Protein AF-A0A2K9AEW1-F1 (afdb_monomer)

pLDDT: mean 80.72, std 11.97, range [40.72, 94.94]

Mean predicted aligned error: 8.84 Å

Secondary structure (DSSP, 8-state):
--SS-TTSHHHHHHHHHSGGG--S----SHHHHHHHHHHHSHHHHTT-EE--STTSPSPSEEETTTTEEE------SS--TT----HHHHHHHHHHHHHHHTTHHHH-TT-------------HHHH--HHHHHHHHHHHHHHHHTTHHHHHHHTT-

Sequence (157 aa):
MRNFTFDNEDNILAYYRDPDNRPLAFPQSDDIWKIFQSTNDEELWKTWKNSSSKADLPPDFYNDDFELMMEVMRFDDQATNSGKTHATKAKENQMLEQLRELGVKEDFPNLKQILLLGNSDLTTDDDHNFARYRDNFARVVLKHAKKVEQYILARQC

Radius of gyration: 19.27 Å; Cα contacts (8 Å, |Δi|>4): 135; chains: 1; bounding box: 48×38×47 Å

Solvent-accessible surface area (backbone atoms only — not comparable to full-atom values): 9576 Å² total; per-residue (Å²): 123,77,87,79,55,82,81,48,66,68,53,43,48,57,47,49,43,34,84,92,49,55,67,98,69,80,66,89,44,74,68,52,41,51,54,49,45,45,62,52,34,74,75,49,34,71,63,48,44,84,33,66,51,96,87,50,67,54,47,33,27,38,23,77,93,78,72,44,76,41,72,84,84,85,73,49,48,58,73,49,98,80,71,56,70,43,55,34,61,52,42,32,50,52,54,50,51,51,42,58,74,69,40,52,61,75,79,36,78,84,66,74,77,85,91,73,83,37,82,61,85,59,53,66,73,78,68,49,33,69,68,47,26,52,53,34,41,52,53,52,52,53,57,54,60,74,43,50,68,51,48,60,56,61,73,78,118

Foldseek 3Di:
DCPQDPPFPVSVLVQCLPPVNPDPDDPPDPVSVVVNCCSNPPVSVVQKDAQLDPPGFDDRIDHVVSRDGDHDFDFDLQDDPVPPDLLFVVQVVVVVVVCVVVCVCVVCVPDPDDDDGRDSPDDCCRNHPPVSRVVRVVVRVVVVVVSVVSVVVVVPD

Structure (mmCIF, N/CA/C/O backbone):
data_AF-A0A2K9AEW1-F1
#
_entry.id   AF-A0A2K9AEW1-F1
#
loop_
_atom_site.group_PDB
_atom_site.id
_atom_site.type_symbol
_atom_site.label_atom_id
_atom_site.label_alt_id
_atom_site.label_comp_id
_atom_site.label_asym_id
_atom_site.label_entity_id
_atom_site.label_seq_id
_atom_site.pdbx_PDB_ins_code
_atom_site.Cartn_x
_atom_site.Cartn_y
_atom_site.Cartn_z
_atom_site.occupancy
_atom_site.B_iso_or_equiv
_atom_site.auth_seq_id
_atom_site.auth_comp_id
_atom_site.auth_asym_id
_atom_site.auth_atom_id
_atom_site.pdbx_PDB_model_num
ATOM 1 N N . MET A 1 1 ? -10.681 -14.804 9.279 1.00 43.94 1 MET A N 1
ATOM 2 C CA . MET A 1 1 ? -11.023 -13.782 10.302 1.00 43.94 1 MET A CA 1
ATOM 3 C C . MET A 1 1 ? -9.973 -12.701 10.120 1.00 43.94 1 MET A C 1
ATOM 5 O O . MET A 1 1 ? -8.809 -13.017 10.306 1.00 43.94 1 MET A O 1
ATOM 9 N N . ARG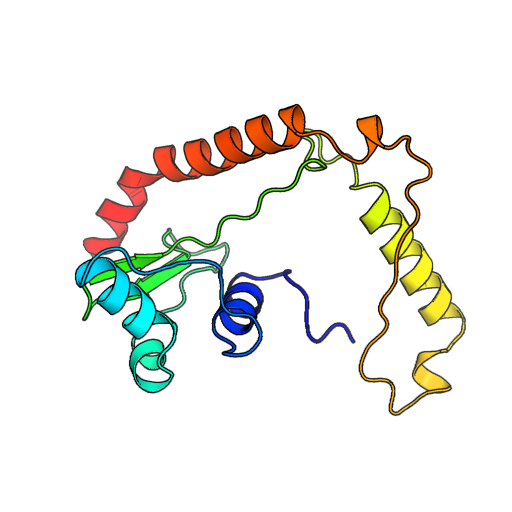 A 1 2 ? -10.394 -11.537 9.593 1.00 40.72 2 ARG A N 1
ATOM 10 C CA . ARG A 1 2 ? -9.615 -10.604 8.744 1.00 40.72 2 ARG A CA 1
ATOM 11 C C . ARG A 1 2 ? -9.012 -11.284 7.503 1.00 40.72 2 ARG A C 1
ATOM 13 O O . ARG A 1 2 ? -7.893 -11.760 7.538 1.00 40.72 2 ARG A O 1
ATOM 20 N N . ASN A 1 3 ? -9.788 -11.358 6.417 1.00 45.41 3 ASN A N 1
ATOM 21 C CA . ASN A 1 3 ? -9.270 -11.806 5.112 1.00 45.41 3 ASN A CA 1
ATOM 22 C C . ASN A 1 3 ? -8.864 -10.637 4.207 1.00 45.41 3 ASN A C 1
ATOM 24 O O . ASN A 1 3 ? -8.287 -10.862 3.154 1.00 45.41 3 ASN A O 1
ATOM 28 N N . PHE A 1 4 ? -9.162 -9.404 4.611 1.00 53.44 4 PHE A N 1
ATOM 29 C CA . PHE A 1 4 ? -8.744 -8.225 3.883 1.00 53.44 4 PHE A CA 1
ATOM 30 C C . PHE A 1 4 ? -8.315 -7.154 4.885 1.00 53.44 4 PHE A C 1
ATOM 32 O O . PHE A 1 4 ? -9.135 -6.454 5.480 1.00 53.44 4 PHE A O 1
ATOM 39 N N . THR A 1 5 ? -7.017 -7.110 5.151 1.00 65.31 5 THR A N 1
ATOM 40 C CA . THR A 1 5 ? -6.372 -6.023 5.880 1.00 65.31 5 THR A CA 1
ATOM 41 C C . THR A 1 5 ? -5.238 -5.482 5.042 1.00 65.31 5 THR A C 1
ATOM 43 O O . THR A 1 5 ? -4.574 -6.225 4.335 1.00 65.31 5 THR A O 1
ATOM 46 N N . PHE A 1 6 ? -4.965 -4.189 5.170 1.00 75.62 6 PHE A N 1
ATOM 47 C CA . PHE A 1 6 ? -3.749 -3.574 4.636 1.00 75.62 6 PHE A CA 1
ATOM 48 C C . PHE A 1 6 ? -2.539 -3.840 5.552 1.00 75.62 6 PHE A C 1
ATOM 50 O O . PHE A 1 6 ? -1.768 -2.936 5.892 1.00 75.62 6 PHE A O 1
ATOM 57 N N . ASP A 1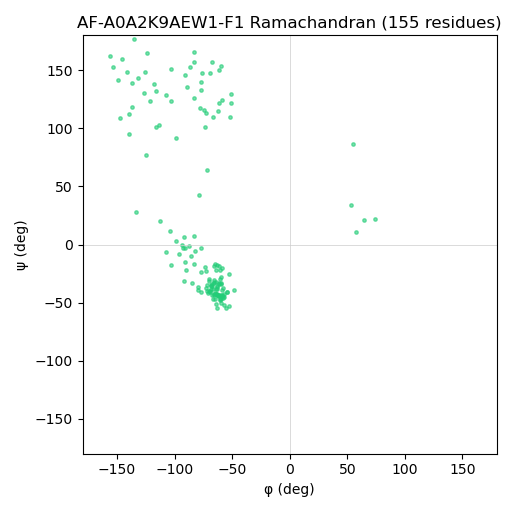 7 ? -2.431 -5.074 6.045 1.00 74.88 7 ASP A N 1
ATOM 58 C CA . ASP A 1 7 ? -1.408 -5.519 6.989 1.00 74.88 7 ASP A CA 1
ATOM 59 C C . ASP A 1 7 ? -0.078 -5.815 6.294 1.00 74.88 7 ASP A C 1
ATOM 61 O O . ASP A 1 7 ? 0.969 -5.446 6.836 1.00 74.88 7 ASP A O 1
ATOM 65 N N . ASN A 1 8 ? -0.125 -6.365 5.080 1.00 85.12 8 ASN A N 1
ATOM 66 C CA . ASN A 1 8 ? 1.035 -6.601 4.225 1.00 85.12 8 ASN A CA 1
ATOM 67 C C . ASN A 1 8 ? 0.889 -5.936 2.846 1.00 85.12 8 ASN A C 1
ATOM 69 O O . ASN A 1 8 ? -0.194 -5.505 2.444 1.00 85.12 8 ASN A O 1
ATOM 73 N N . GLU A 1 9 ? 2.014 -5.836 2.154 1.00 89.06 9 GLU A N 1
ATOM 74 C CA . GLU A 1 9 ? 2.173 -5.154 0.878 1.00 89.06 9 GLU A CA 1
ATOM 75 C C . GLU A 1 9 ? 1.417 -5.863 -0.265 1.00 89.06 9 GLU A C 1
ATOM 77 O O . GLU A 1 9 ? 0.794 -5.187 -1.084 1.00 89.06 9 GLU A O 1
ATOM 82 N N . ASP A 1 10 ? 1.354 -7.200 -0.261 1.00 89.00 10 ASP A N 1
ATOM 83 C CA . ASP A 1 10 ? 0.575 -7.992 -1.230 1.00 89.00 10 ASP A CA 1
ATOM 84 C C . ASP A 1 10 ? -0.924 -7.678 -1.173 1.00 89.00 10 ASP A C 1
ATOM 86 O O . ASP A 1 10 ? -1.555 -7.437 -2.201 1.00 89.00 10 ASP A O 1
ATOM 90 N N . ASN A 1 11 ? -1.503 -7.646 0.028 1.00 87.44 11 ASN A N 1
ATOM 91 C CA . ASN A 1 11 ? -2.920 -7.354 0.237 1.00 87.44 11 ASN A CA 1
ATOM 92 C C . ASN A 1 11 ? -3.265 -5.931 -0.218 1.00 87.44 11 ASN A C 1
ATOM 94 O O . ASN A 1 11 ? -4.344 -5.689 -0.761 1.00 87.44 11 ASN A O 1
ATOM 98 N N . ILE A 1 12 ? -2.341 -4.989 -0.005 1.00 87.7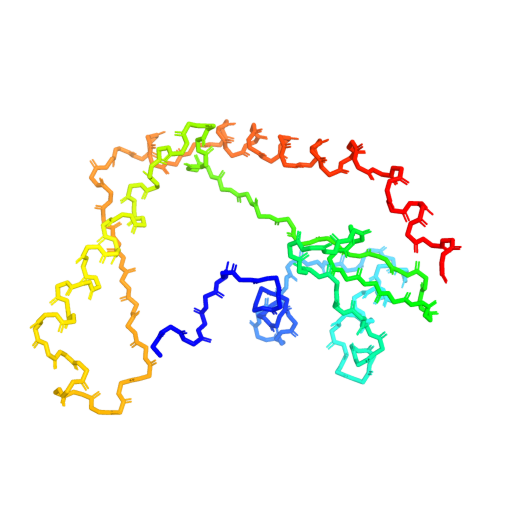5 12 ILE A N 1
ATOM 99 C CA . ILE A 1 12 ? -2.475 -3.606 -0.468 1.00 87.75 12 ILE A CA 1
ATOM 100 C C . ILE A 1 12 ? -2.499 -3.567 -1.994 1.00 87.75 12 ILE A C 1
ATOM 102 O O . ILE A 1 12 ? -3.420 -2.988 -2.573 1.00 87.75 12 ILE A O 1
ATOM 106 N N . LEU A 1 13 ? -1.530 -4.202 -2.654 1.00 87.94 13 LEU A N 1
ATOM 107 C CA . LEU A 1 13 ? -1.470 -4.207 -4.114 1.00 87.94 13 LEU A CA 1
ATOM 108 C C . LEU A 1 13 ? -2.646 -4.952 -4.740 1.00 87.94 13 LEU A C 1
ATOM 110 O O . LEU A 1 13 ? -3.237 -4.436 -5.682 1.00 87.94 13 LEU A O 1
ATOM 114 N N . ALA A 1 14 ? -3.037 -6.108 -4.202 1.00 87.19 14 ALA A N 1
ATOM 115 C CA . ALA A 1 14 ? -4.189 -6.864 -4.690 1.00 87.19 14 ALA A CA 1
ATOM 116 C C . ALA A 1 14 ? -5.463 -6.004 -4.721 1.00 87.19 14 ALA A C 1
ATOM 118 O O . ALA A 1 14 ? -6.207 -6.032 -5.697 1.00 87.19 14 ALA A O 1
ATOM 119 N N . TYR A 1 15 ? -5.674 -5.179 -3.695 1.00 86.50 15 TYR A N 1
ATOM 120 C CA . TYR A 1 15 ? -6.805 -4.256 -3.649 1.00 86.50 15 TYR A CA 1
ATOM 121 C C . TYR A 1 15 ? -6.735 -3.160 -4.695 1.00 86.50 15 TYR A C 1
ATOM 123 O O . TYR A 1 15 ? -7.724 -2.928 -5.373 1.00 86.50 15 TYR A O 1
ATOM 131 N N . TYR A 1 16 ? -5.591 -2.497 -4.863 1.00 83.88 16 TYR A N 1
ATOM 132 C CA . TYR A 1 16 ? -5.463 -1.420 -5.853 1.00 83.88 16 TYR A CA 1
ATOM 133 C C . TYR A 1 16 ? -5.407 -1.922 -7.302 1.00 83.88 16 TYR A C 1
ATOM 135 O O . TYR A 1 16 ? -5.657 -1.151 -8.232 1.00 83.88 16 TYR A O 1
ATOM 143 N N . ARG A 1 17 ? -5.076 -3.201 -7.505 1.00 86.06 17 ARG A N 1
ATOM 144 C CA . ARG A 1 17 ? -5.124 -3.863 -8.813 1.00 86.06 17 ARG A CA 1
ATOM 145 C C . ARG A 1 17 ? -6.547 -4.232 -9.230 1.00 86.06 17 ARG A C 1
ATOM 147 O O . ARG A 1 17 ? -6.800 -4.323 -10.430 1.00 86.06 17 ARG A O 1
ATOM 154 N N . ASP A 1 18 ? -7.465 -4.378 -8.273 1.00 83.62 18 ASP A N 1
ATOM 155 C CA . ASP A 1 18 ? -8.877 -4.645 -8.535 1.00 83.62 18 ASP A CA 1
ATOM 156 C C . ASP A 1 18 ? -9.493 -3.525 -9.408 1.00 83.62 18 ASP A C 1
ATOM 158 O O . ASP A 1 18 ? -9.427 -2.342 -9.041 1.00 83.62 18 ASP A O 1
ATOM 162 N N . PRO A 1 19 ? -10.100 -3.864 -10.564 1.00 77.69 19 PRO A N 1
ATOM 163 C CA . PRO A 1 19 ? -10.772 -2.907 -11.435 1.00 77.69 19 PRO A CA 1
ATOM 164 C C . PRO A 1 19 ? -11.830 -2.031 -10.757 1.00 77.69 19 PRO A C 1
ATOM 166 O O . PRO A 1 19 ? -12.074 -0.931 -11.261 1.00 77.69 19 PRO A O 1
ATOM 169 N N . ASP A 1 20 ? -12.427 -2.485 -9.655 1.00 82.81 20 ASP A N 1
ATOM 170 C CA . ASP A 1 20 ? -13.450 -1.752 -8.905 1.00 82.81 20 ASP A CA 1
ATOM 171 C C . ASP A 1 20 ? -12.847 -0.735 -7.917 1.00 82.81 20 ASP A C 1
ATOM 173 O O . ASP A 1 20 ? -13.522 0.207 -7.500 1.00 82.81 20 ASP A O 1
ATOM 177 N N . ASN A 1 21 ? -11.557 -0.865 -7.590 1.00 77.44 21 ASN A N 1
ATOM 178 C CA . ASN A 1 21 ? -10.841 -0.033 -6.613 1.00 77.44 21 ASN A CA 1
ATOM 179 C C . ASN A 1 21 ? -9.762 0.851 -7.259 1.00 77.44 21 ASN A C 1
ATOM 181 O O . ASN A 1 21 ? -8.823 1.289 -6.584 1.00 77.44 21 ASN A O 1
ATOM 185 N N . ARG A 1 22 ? -9.871 1.094 -8.573 1.00 64.69 22 ARG A N 1
ATOM 186 C CA . ARG A 1 22 ? -8.815 1.737 -9.366 1.00 64.69 22 ARG A CA 1
ATOM 187 C C . ARG A 1 22 ? -8.333 3.043 -8.725 1.00 64.69 22 ARG A C 1
ATOM 189 O O . ARG A 1 22 ? -9.149 3.927 -8.443 1.00 64.69 22 ARG A O 1
ATOM 196 N N . PRO A 1 23 ? -7.011 3.215 -8.555 1.00 62.75 23 PRO A N 1
ATOM 197 C CA . PRO A 1 23 ? -6.462 4.480 -8.108 1.00 62.75 23 PRO A CA 1
ATOM 198 C C . PRO A 1 23 ? -6.781 5.592 -9.113 1.00 62.75 23 PRO A C 1
ATOM 200 O O . PRO A 1 23 ? -6.867 5.379 -10.323 1.00 62.75 23 PRO A O 1
ATOM 203 N N . LEU A 1 24 ? -6.912 6.808 -8.587 1.00 58.03 24 LEU A N 1
ATOM 204 C CA . LEU A 1 24 ? -7.065 8.054 -9.337 1.00 58.03 24 LEU A CA 1
ATOM 205 C C . LEU A 1 24 ? -5.728 8.421 -10.016 1.00 58.03 24 LEU A C 1
ATOM 207 O O . LEU A 1 24 ? -5.084 9.407 -9.676 1.00 58.03 24 LEU A O 1
ATOM 211 N N . ALA A 1 25 ? -5.269 7.595 -10.951 1.00 56.41 25 ALA A N 1
ATOM 212 C CA . ALA A 1 25 ? -4.109 7.868 -11.786 1.00 56.41 25 ALA A CA 1
ATOM 213 C C . ALA A 1 25 ? -4.579 7.962 -13.239 1.00 56.41 25 ALA A C 1
ATOM 215 O O . ALA A 1 25 ? -4.831 6.955 -13.893 1.00 56.41 25 ALA A O 1
ATOM 216 N N . PHE A 1 26 ? -4.727 9.187 -13.744 1.00 56.91 26 PHE A N 1
ATOM 217 C CA . PHE A 1 26 ? -4.878 9.406 -15.179 1.00 56.91 26 PHE A CA 1
ATOM 218 C C . PHE A 1 26 ? -3.487 9.289 -15.815 1.00 56.91 26 PHE A C 1
ATOM 220 O O . PHE A 1 26 ? -2.615 10.090 -15.464 1.00 56.91 26 PHE A O 1
ATOM 227 N N . PRO A 1 27 ? -3.239 8.323 -16.716 1.00 63.88 27 PRO A N 1
ATOM 228 C CA . PRO A 1 27 ? -1.961 8.221 -17.404 1.00 63.88 27 PRO A CA 1
ATOM 229 C C . PRO A 1 27 ? -1.757 9.487 -18.236 1.00 63.88 27 PRO A C 1
ATOM 231 O O . PRO A 1 27 ? -2.527 9.763 -19.153 1.00 63.88 27 PRO A O 1
ATOM 234 N N . GLN A 1 28 ? -0.748 10.284 -17.887 1.00 75.81 28 GLN A N 1
ATOM 235 C CA . GLN A 1 28 ? -0.419 11.517 -18.614 1.00 75.81 28 GLN A CA 1
ATOM 236 C C . GLN A 1 28 ? 0.599 11.280 -19.742 1.00 75.81 28 GLN A C 1
ATOM 238 O O . GLN A 1 28 ? 0.941 12.211 -20.466 1.00 75.81 28 GLN A O 1
ATOM 243 N N . SER A 1 29 ? 1.089 10.044 -19.889 1.00 85.19 29 SER A N 1
ATOM 244 C CA . SER A 1 29 ? 2.027 9.627 -20.931 1.00 85.19 29 SER A CA 1
ATOM 245 C C . SER A 1 29 ? 1.941 8.121 -21.197 1.00 85.19 29 SER A C 1
ATOM 247 O O . SER A 1 29 ? 1.469 7.354 -20.350 1.00 85.19 29 SER A O 1
ATOM 249 N N . ASP A 1 30 ? 2.458 7.698 -22.352 1.00 86.38 30 ASP A N 1
ATOM 250 C CA . ASP A 1 30 ? 2.561 6.284 -22.732 1.00 86.38 30 ASP A CA 1
ATOM 251 C C . ASP A 1 30 ? 3.408 5.473 -21.742 1.00 86.38 30 ASP A C 1
ATOM 253 O O . ASP A 1 30 ? 3.118 4.306 -21.489 1.00 86.38 30 ASP A O 1
ATOM 257 N N . ASP A 1 31 ? 4.432 6.079 -21.141 1.00 85.12 31 ASP A N 1
ATOM 258 C CA . ASP A 1 31 ? 5.283 5.392 -20.164 1.00 85.12 31 ASP A CA 1
ATOM 259 C C . ASP A 1 31 ? 4.542 5.127 -18.850 1.00 85.12 31 ASP A C 1
ATOM 261 O O . ASP A 1 31 ? 4.631 4.028 -18.303 1.00 85.12 31 ASP A O 1
ATOM 265 N N . ILE A 1 32 ? 3.729 6.082 -18.380 1.00 85.00 32 ILE A N 1
ATOM 266 C CA . ILE A 1 32 ? 2.859 5.867 -17.213 1.00 85.00 32 ILE A CA 1
ATOM 267 C C . ILE A 1 32 ? 1.822 4.783 -17.524 1.00 85.00 32 ILE A C 1
ATOM 269 O O . ILE A 1 32 ? 1.523 3.952 -16.666 1.00 85.00 32 ILE A O 1
ATOM 273 N N . TRP A 1 33 ? 1.294 4.760 -18.752 1.00 85.38 33 TRP A N 1
ATOM 274 C CA . TRP A 1 33 ? 0.359 3.722 -19.175 1.00 85.38 33 TRP A CA 1
ATOM 275 C C . TRP A 1 33 ? 0.994 2.330 -19.172 1.00 85.38 33 TRP A C 1
ATOM 277 O O . TRP A 1 33 ? 0.385 1.400 -18.653 1.00 85.38 33 TRP A O 1
ATOM 287 N N . LYS A 1 34 ? 2.231 2.183 -19.662 1.00 87.94 34 LYS A N 1
ATOM 288 C CA . LYS A 1 34 ? 2.962 0.904 -19.617 1.00 87.94 34 LYS A CA 1
ATOM 289 C C . LYS A 1 34 ? 3.191 0.422 -18.188 1.00 87.94 34 LYS A C 1
ATOM 291 O O . LYS A 1 34 ? 2.977 -0.754 -17.914 1.00 87.94 34 LYS A O 1
ATOM 296 N N . ILE A 1 35 ? 3.575 1.321 -17.277 1.00 88.81 35 ILE A N 1
ATOM 297 C CA . ILE A 1 35 ? 3.731 0.984 -15.854 1.00 88.81 35 ILE A CA 1
ATOM 298 C C . ILE A 1 35 ? 2.394 0.490 -15.296 1.00 88.81 35 ILE A C 1
ATOM 300 O O . ILE A 1 35 ? 2.337 -0.606 -14.746 1.00 88.81 35 ILE A O 1
ATOM 304 N N . PHE A 1 36 ? 1.308 1.237 -15.516 1.00 87.69 36 PHE A N 1
ATOM 305 C CA . PHE A 1 36 ? -0.030 0.840 -15.076 1.00 87.69 36 PHE A CA 1
ATOM 306 C C . PHE A 1 36 ? -0.455 -0.522 -15.645 1.00 87.69 36 PHE A C 1
ATOM 308 O O . PHE A 1 36 ? -0.941 -1.379 -14.914 1.00 87.69 36 PHE A O 1
ATOM 315 N N . GLN A 1 37 ? -0.243 -0.764 -16.940 1.00 87.94 37 GLN A N 1
ATOM 316 C CA . GLN A 1 37 ? -0.544 -2.057 -17.557 1.00 87.94 37 GLN A CA 1
ATOM 317 C C . GLN A 1 37 ? 0.279 -3.183 -16.930 1.00 87.94 37 GLN A C 1
ATOM 319 O O . GLN A 1 37 ? -0.283 -4.222 -16.601 1.00 87.94 37 GLN A O 1
ATOM 324 N N . SER A 1 38 ? 1.579 -2.965 -16.709 1.00 91.31 38 S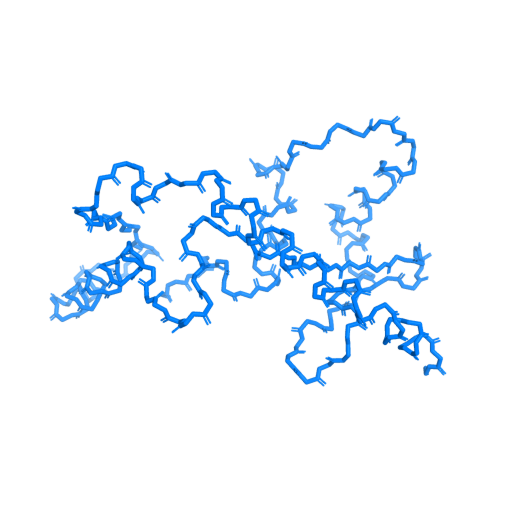ER A N 1
ATOM 325 C CA . SER A 1 38 ? 2.461 -3.970 -16.107 1.00 91.31 38 SER A CA 1
ATOM 326 C C . SER A 1 38 ? 2.020 -4.382 -14.701 1.00 91.31 38 SER A C 1
ATOM 328 O O . SER A 1 38 ? 2.256 -5.521 -14.308 1.00 91.31 38 SER A O 1
ATOM 330 N N . THR A 1 39 ? 1.374 -3.482 -13.951 1.00 89.19 39 THR A N 1
ATOM 331 C CA . THR A 1 39 ? 0.890 -3.756 -12.595 1.00 89.19 39 THR A CA 1
ATOM 332 C C . THR A 1 39 ? -0.544 -4.262 -12.565 1.00 89.19 39 THR A C 1
ATOM 334 O O . THR A 1 39 ? -0.880 -5.022 -11.669 1.00 89.19 39 THR A O 1
ATOM 337 N N . ASN A 1 40 ? -1.414 -3.864 -13.495 1.00 88.38 40 ASN A N 1
ATOM 338 C CA . ASN A 1 40 ? -2.854 -4.150 -13.424 1.00 88.38 40 ASN A CA 1
ATOM 339 C C . ASN A 1 40 ? -3.323 -5.278 -14.353 1.00 88.38 40 ASN A C 1
ATOM 341 O O . ASN A 1 40 ? -4.407 -5.815 -14.134 1.00 88.38 40 ASN A O 1
ATOM 345 N N . ASP A 1 41 ? -2.541 -5.654 -15.364 1.00 89.81 41 ASP A N 1
ATOM 346 C CA . ASP A 1 41 ? -2.814 -6.849 -16.163 1.00 89.81 41 ASP A CA 1
ATOM 347 C C . ASP A 1 41 ? -2.398 -8.114 -15.391 1.00 89.81 41 ASP A C 1
ATOM 349 O O . ASP A 1 41 ? -1.320 -8.166 -14.800 1.00 89.81 41 ASP A O 1
ATOM 353 N N . GLU A 1 42 ? -3.258 -9.135 -15.358 1.00 90.81 42 GLU A N 1
ATOM 354 C CA . GLU A 1 42 ? -3.007 -10.354 -14.576 1.00 90.81 42 GLU A CA 1
ATOM 355 C C . GLU A 1 42 ? -1.888 -11.228 -15.144 1.00 90.81 42 GLU A C 1
ATOM 357 O O . GLU A 1 42 ? -1.192 -11.899 -14.384 1.00 90.81 42 GLU A O 1
ATOM 362 N N . GLU A 1 43 ? -1.690 -11.241 -16.462 1.00 93.38 43 GLU A N 1
ATOM 363 C CA . GLU A 1 43 ? -0.603 -12.010 -17.068 1.00 93.38 43 GLU A CA 1
ATOM 364 C C . GLU A 1 43 ? 0.729 -11.285 -16.891 1.00 93.38 43 GLU A C 1
ATOM 366 O O . GLU A 1 43 ? 1.725 -11.920 -16.542 1.00 93.38 43 GLU A O 1
ATOM 371 N N . LEU A 1 44 ? 0.744 -9.958 -17.047 1.00 93.50 44 LEU A N 1
ATOM 372 C CA . LEU A 1 44 ? 1.946 -9.160 -16.794 1.00 93.50 44 LEU A CA 1
ATOM 373 C C . LEU A 1 44 ? 2.320 -9.143 -15.311 1.00 93.50 44 LEU A C 1
ATOM 375 O O . LEU A 1 44 ? 3.500 -9.176 -14.977 1.00 93.50 44 LEU A O 1
ATOM 379 N N . TRP A 1 45 ? 1.344 -9.163 -14.402 1.00 93.12 45 TRP A N 1
ATOM 380 C CA . TRP A 1 45 ? 1.631 -9.207 -12.971 1.00 93.12 45 TRP A CA 1
ATOM 381 C C . TRP A 1 45 ? 2.408 -10.459 -12.556 1.00 93.12 45 TRP A C 1
ATOM 383 O O . TRP A 1 45 ? 3.257 -10.388 -11.672 1.00 93.12 45 TRP A O 1
ATOM 393 N N . LYS A 1 46 ? 2.187 -11.601 -13.218 1.00 93.75 46 LYS A N 1
ATOM 394 C CA . LYS A 1 46 ? 2.917 -12.848 -12.924 1.00 93.75 46 LYS A CA 1
ATOM 395 C C . LYS A 1 46 ? 4.427 -12.733 -13.140 1.00 93.75 46 LYS A C 1
ATOM 397 O O . LYS A 1 46 ? 5.156 -13.582 -12.631 1.00 93.75 46 LYS A O 1
ATOM 402 N N . THR A 1 47 ? 4.898 -11.734 -13.892 1.00 94.94 47 THR A N 1
ATOM 403 C CA . THR A 1 47 ? 6.336 -11.499 -14.091 1.00 94.94 47 THR A CA 1
ATOM 404 C C . THR A 1 47 ? 6.959 -10.646 -12.982 1.00 94.94 47 THR A C 1
ATOM 406 O O . THR A 1 47 ? 8.183 -10.570 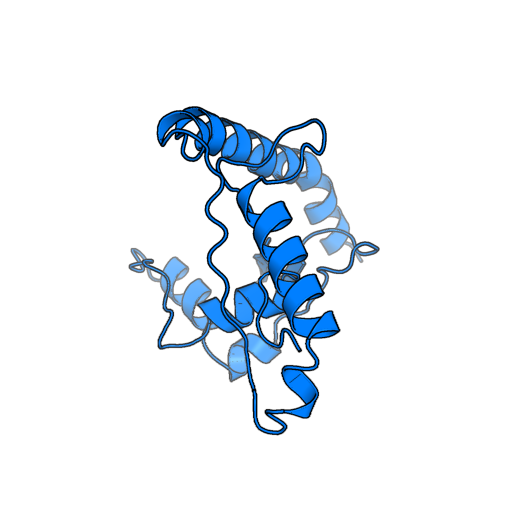-12.880 1.00 94.94 47 THR A O 1
ATOM 409 N N . TRP A 1 48 ? 6.147 -10.058 -12.096 1.00 94.69 48 TRP A N 1
ATOM 410 C CA . TRP A 1 48 ? 6.635 -9.369 -10.906 1.00 94.69 48 TRP A CA 1
ATOM 411 C C . TRP A 1 48 ? 7.054 -10.353 -9.819 1.00 94.69 48 TRP A C 1
ATOM 413 O O . TRP A 1 48 ? 6.392 -11.355 -9.547 1.00 94.69 48 TRP A O 1
ATOM 423 N N . LYS A 1 49 ? 8.156 -10.025 -9.153 1.00 93.06 49 LYS A N 1
ATOM 424 C CA . LYS A 1 49 ? 8.707 -10.780 -8.032 1.00 93.06 49 LYS A CA 1
ATOM 425 C C . LYS A 1 49 ? 8.464 -10.006 -6.743 1.00 93.06 49 LYS A C 1
ATOM 427 O O . LYS A 1 49 ? 8.795 -8.824 -6.658 1.00 93.06 49 LYS A O 1
ATOM 432 N N . ASN A 1 50 ? 7.885 -10.683 -5.754 1.00 92.12 50 ASN A N 1
ATOM 433 C CA . ASN A 1 50 ? 7.706 -10.153 -4.406 1.00 92.12 50 ASN A CA 1
ATOM 434 C C . ASN A 1 50 ? 8.998 -10.363 -3.591 1.00 92.12 50 ASN A C 1
ATOM 436 O O . ASN A 1 50 ? 9.496 -11.484 -3.490 1.00 92.12 50 ASN A O 1
ATOM 440 N N . SER A 1 51 ? 9.510 -9.272 -3.029 1.00 90.38 51 SER A N 1
ATOM 441 C CA . SER A 1 51 ? 10.662 -9.180 -2.129 1.00 90.38 51 SER A CA 1
ATOM 442 C C . SER A 1 51 ? 10.342 -8.286 -0.913 1.00 90.38 51 SER A C 1
ATOM 444 O O . SER A 1 51 ? 11.221 -7.656 -0.330 1.00 90.38 51 SER A O 1
ATOM 446 N N . SER A 1 52 ? 9.067 -8.211 -0.516 1.00 85.81 52 SER A N 1
ATOM 447 C CA . SER A 1 52 ? 8.557 -7.355 0.563 1.00 85.81 52 SER A CA 1
ATOM 448 C C . SER A 1 52 ? 8.733 -7.972 1.959 1.00 85.81 52 SER A C 1
ATOM 450 O O . SER A 1 52 ? 8.216 -7.458 2.959 1.00 85.81 52 SER A O 1
ATOM 452 N N . SER A 1 53 ? 9.439 -9.103 2.073 1.00 83.81 53 SER A N 1
ATOM 453 C CA . SER A 1 53 ? 9.692 -9.736 3.367 1.00 83.81 53 SER A CA 1
ATOM 454 C C . SER A 1 53 ? 10.656 -8.891 4.197 1.00 83.81 53 SER A C 1
ATOM 456 O O . SER A 1 53 ? 11.613 -8.312 3.700 1.00 83.81 53 SER A O 1
ATOM 458 N N . LYS A 1 54 ? 10.498 -8.907 5.527 1.00 73.06 54 LYS A N 1
ATOM 459 C CA . LYS A 1 54 ? 11.367 -8.140 6.448 1.00 73.06 54 LYS A CA 1
ATOM 460 C C . LYS A 1 54 ? 12.862 -8.485 6.372 1.00 73.06 54 LYS A C 1
ATOM 462 O O . LYS A 1 54 ? 13.669 -7.720 6.895 1.00 73.06 54 LYS A O 1
ATOM 467 N N . ALA A 1 55 ? 13.203 -9.661 5.845 1.00 75.75 55 ALA A N 1
ATOM 468 C CA . ALA A 1 55 ? 14.576 -10.139 5.713 1.00 75.75 55 ALA A CA 1
ATOM 469 C C . ALA A 1 55 ? 15.212 -9.763 4.366 1.00 75.75 55 ALA A C 1
ATOM 471 O O . ALA A 1 55 ? 16.433 -9.848 4.243 1.00 75.75 55 ALA A O 1
ATOM 472 N N . ASP A 1 56 ? 14.401 -9.347 3.396 1.00 78.88 56 ASP A N 1
ATOM 473 C CA . ASP A 1 56 ? 14.856 -9.063 2.046 1.00 78.88 56 ASP A CA 1
ATOM 474 C C . ASP A 1 56 ? 15.357 -7.616 1.943 1.00 78.88 56 ASP A C 1
ATOM 476 O O . ASP A 1 56 ? 14.977 -6.725 2.716 1.00 78.88 56 ASP A O 1
ATOM 480 N N . LEU A 1 57 ? 16.274 -7.385 1.004 1.00 79.81 57 LEU A N 1
ATOM 481 C CA . LEU A 1 57 ? 16.680 -6.032 0.647 1.00 79.81 57 LEU A CA 1
ATOM 482 C C . LEU A 1 57 ? 15.590 -5.399 -0.224 1.00 79.81 57 LEU A C 1
ATOM 484 O O . LEU A 1 57 ? 14.951 -6.108 -0.998 1.00 79.81 57 LEU A O 1
ATOM 488 N N . PRO A 1 58 ? 15.391 -4.073 -0.127 1.00 83.25 58 PRO A N 1
ATOM 489 C CA . PRO A 1 58 ? 14.466 -3.391 -1.019 1.00 83.25 58 PRO A CA 1
ATOM 490 C C . PRO A 1 58 ? 14.892 -3.560 -2.492 1.00 83.25 58 PRO A C 1
ATOM 492 O O . PRO A 1 58 ? 16.095 -3.681 -2.762 1.00 83.25 58 PRO A O 1
ATOM 495 N N . PRO A 1 59 ? 13.950 -3.498 -3.452 1.00 89.50 59 PRO A N 1
ATOM 496 C CA . PRO A 1 59 ? 12.554 -3.050 -3.317 1.00 89.50 59 PRO A CA 1
ATOM 497 C C . PRO A 1 59 ? 11.567 -4.107 -2.793 1.00 89.50 59 PRO A C 1
ATOM 499 O O . PRO A 1 59 ? 11.854 -5.296 -2.855 1.00 89.50 59 PRO A O 1
ATOM 502 N N . ASP A 1 60 ? 10.367 -3.678 -2.379 1.00 90.44 60 ASP A N 1
ATOM 503 C CA . ASP A 1 60 ? 9.256 -4.593 -2.051 1.00 90.44 60 ASP A CA 1
ATOM 504 C C . ASP A 1 60 ? 8.866 -5.482 -3.243 1.00 90.44 60 ASP A C 1
ATOM 506 O O . ASP A 1 60 ? 8.561 -6.660 -3.074 1.00 90.44 60 ASP A O 1
ATOM 510 N N . PHE A 1 61 ? 8.873 -4.928 -4.459 1.00 92.31 61 PHE A N 1
ATOM 511 C CA . PHE A 1 61 ? 8.602 -5.669 -5.688 1.00 92.31 61 PHE A CA 1
ATOM 512 C C . PHE A 1 61 ? 9.514 -5.204 -6.814 1.00 92.31 61 PHE A C 1
ATOM 514 O O . PHE A 1 61 ? 9.866 -4.025 -6.913 1.00 92.31 61 PHE A O 1
ATOM 521 N N . TYR A 1 62 ? 9.850 -6.115 -7.718 1.00 92.38 62 TYR A N 1
ATOM 522 C CA . TYR A 1 62 ? 10.606 -5.781 -8.919 1.00 92.38 62 TYR A CA 1
ATOM 523 C C . TYR A 1 62 ? 10.181 -6.626 -10.111 1.00 92.38 62 TYR A C 1
ATOM 525 O O . TYR A 1 62 ? 9.581 -7.693 -9.967 1.00 92.38 62 TYR A O 1
ATOM 533 N N . ASN A 1 63 ? 10.487 -6.116 -11.297 1.00 93.31 63 ASN A N 1
ATOM 534 C CA . ASN A 1 63 ? 10.226 -6.775 -12.559 1.00 93.31 63 ASN A CA 1
ATOM 535 C C . ASN A 1 63 ? 11.417 -6.560 -13.493 1.00 93.31 63 ASN A C 1
ATOM 537 O O . ASN A 1 63 ? 11.683 -5.430 -13.908 1.00 93.31 63 ASN A O 1
ATOM 541 N N . ASP A 1 64 ? 12.133 -7.639 -13.798 1.00 91.25 64 ASP A N 1
ATOM 542 C CA . ASP A 1 64 ? 13.335 -7.573 -14.631 1.00 91.25 64 ASP A CA 1
ATOM 543 C C . ASP A 1 64 ? 12.991 -7.303 -16.102 1.00 91.25 64 ASP A C 1
ATOM 545 O O . ASP A 1 64 ? 13.710 -6.559 -16.762 1.00 91.25 64 ASP A O 1
ATOM 549 N N . ASP A 1 65 ? 11.862 -7.828 -16.592 1.00 90.94 65 ASP A N 1
ATOM 550 C CA . ASP A 1 65 ? 11.433 -7.682 -17.990 1.00 90.94 65 ASP A CA 1
ATOM 551 C C . ASP A 1 65 ? 11.088 -6.226 -18.332 1.00 90.94 65 ASP A C 1
ATOM 553 O O . ASP A 1 65 ? 11.384 -5.743 -19.425 1.00 90.94 65 ASP A O 1
ATOM 557 N N . PHE A 1 66 ? 10.463 -5.516 -17.389 1.00 90.12 66 PHE A N 1
ATOM 558 C CA . PHE A 1 66 ? 10.133 -4.095 -17.531 1.00 90.12 66 PHE A CA 1
ATOM 559 C C . PHE A 1 66 ? 11.209 -3.160 -16.967 1.00 90.12 66 PHE A C 1
ATOM 561 O O . PHE A 1 66 ? 11.064 -1.943 -17.065 1.00 90.12 66 PHE A O 1
ATOM 568 N N . GLU A 1 67 ? 12.267 -3.707 -16.364 1.00 90.19 67 GLU A N 1
ATOM 569 C CA . GLU A 1 67 ? 13.286 -2.967 -15.615 1.00 90.19 67 GLU A CA 1
ATOM 570 C C . GLU A 1 67 ? 12.699 -2.048 -14.520 1.00 90.19 67 GLU A C 1
ATOM 572 O O . GLU A 1 67 ? 13.257 -0.989 -14.212 1.00 90.19 67 GLU A O 1
ATOM 577 N N . LEU A 1 68 ? 11.592 -2.462 -13.894 1.00 90.00 68 LEU A N 1
ATOM 578 C CA . LEU A 1 68 ? 10.858 -1.682 -12.893 1.00 90.00 68 LEU A CA 1
ATOM 579 C C . LEU A 1 68 ? 11.114 -2.168 -11.464 1.00 90.00 68 LEU A C 1
ATOM 581 O O . LEU A 1 68 ? 11.352 -3.345 -11.200 1.00 90.00 68 LEU A O 1
ATOM 585 N N . MET A 1 69 ? 11.016 -1.231 -10.523 1.00 89.94 69 MET A N 1
ATOM 586 C CA . MET A 1 69 ? 11.053 -1.474 -9.082 1.00 89.94 69 MET A CA 1
ATOM 587 C C . MET A 1 69 ? 9.897 -0.725 -8.426 1.00 89.94 69 MET A C 1
ATOM 589 O O . MET A 1 69 ? 9.562 0.387 -8.839 1.00 89.94 69 MET A O 1
ATOM 593 N N . MET A 1 70 ? 9.298 -1.321 -7.401 1.00 90.38 70 MET A N 1
ATOM 594 C CA . MET A 1 70 ? 8.129 -0.783 -6.716 1.00 90.38 70 MET A CA 1
ATOM 595 C C . MET A 1 70 ? 8.260 -0.936 -5.203 1.00 90.38 70 MET A C 1
ATOM 597 O O . MET A 1 70 ? 8.695 -1.960 -4.689 1.00 90.38 70 MET A O 1
ATOM 601 N N . GLU A 1 71 ? 7.843 0.111 -4.502 1.00 89.50 71 GLU A N 1
ATOM 602 C CA . GLU A 1 71 ? 7.827 0.211 -3.047 1.00 89.50 71 GLU A CA 1
ATOM 603 C C . GLU A 1 71 ? 6.430 0.589 -2.580 1.00 89.50 71 GLU A C 1
ATOM 605 O O . GLU A 1 71 ? 5.840 1.560 -3.069 1.00 89.50 71 GLU A O 1
ATOM 610 N N . VAL A 1 72 ? 5.911 -0.160 -1.616 1.00 89.38 72 VAL A N 1
ATOM 611 C CA . VAL A 1 72 ? 4.579 0.031 -1.058 1.00 89.38 72 VAL A CA 1
ATOM 612 C C . VAL A 1 72 ? 4.708 0.821 0.241 1.00 89.38 72 VAL A C 1
ATOM 614 O O . VAL A 1 72 ? 4.869 0.303 1.344 1.00 89.38 72 VAL A O 1
ATOM 617 N N . MET A 1 73 ? 4.611 2.141 0.116 1.00 86.81 73 MET A N 1
ATOM 618 C CA . MET A 1 73 ? 4.696 3.054 1.254 1.00 86.81 73 MET A CA 1
ATOM 619 C C . MET A 1 73 ? 3.324 3.306 1.888 1.00 86.81 73 MET A C 1
ATOM 621 O O . MET A 1 73 ? 2.347 3.602 1.205 1.00 86.81 73 MET A O 1
ATOM 625 N N . ARG A 1 74 ? 3.270 3.263 3.224 1.00 84.62 74 ARG A N 1
ATOM 626 C CA . ARG A 1 74 ? 2.081 3.583 4.029 1.00 84.62 74 ARG A CA 1
ATOM 627 C C . ARG A 1 74 ? 2.336 4.802 4.905 1.00 84.62 74 ARG A C 1
ATOM 629 O O . ARG A 1 74 ? 3.337 4.854 5.621 1.00 84.62 74 ARG A O 1
ATOM 636 N N . PHE A 1 75 ? 1.411 5.752 4.900 1.00 85.44 75 PHE A N 1
ATOM 637 C CA . PHE A 1 75 ? 1.435 6.915 5.782 1.00 85.44 75 PHE A CA 1
ATOM 638 C C . PHE A 1 75 ? 0.005 7.362 6.104 1.00 85.44 75 PHE A C 1
ATOM 640 O O . PHE A 1 75 ? -0.879 7.311 5.258 1.00 85.44 75 PHE A O 1
ATOM 647 N N . ASP A 1 76 ? -0.205 7.784 7.346 1.00 82.88 76 ASP A N 1
ATOM 648 C CA . ASP A 1 76 ? -1.442 8.363 7.869 1.00 82.88 76 ASP A CA 1
ATOM 649 C C . ASP A 1 76 ? -1.111 9.609 8.725 1.00 82.88 76 ASP A C 1
ATOM 651 O O . ASP A 1 76 ? 0.059 9.966 8.911 1.00 82.88 76 ASP A O 1
ATOM 655 N N . ASP A 1 77 ? -2.123 10.307 9.227 1.00 81.94 77 ASP A N 1
ATOM 656 C CA . ASP A 1 77 ? -1.992 11.468 10.120 1.00 81.94 77 ASP A CA 1
ATOM 657 C C . ASP A 1 77 ? -1.908 11.110 11.612 1.00 81.94 77 ASP A C 1
ATOM 659 O O . ASP A 1 77 ? -1.717 11.987 12.463 1.00 81.94 77 ASP A O 1
ATOM 663 N N . GLN A 1 78 ? -1.988 9.819 11.926 1.00 77.62 78 GLN A N 1
ATOM 664 C CA . GLN A 1 78 ? -2.017 9.272 13.280 1.00 77.62 78 GLN A CA 1
ATOM 665 C C . GLN A 1 78 ? -0.704 8.568 13.675 1.00 77.62 78 GLN A C 1
ATOM 667 O O . GLN A 1 78 ? -0.504 8.203 14.838 1.00 77.62 78 GLN A O 1
ATOM 672 N N . ALA A 1 79 ? 0.240 8.405 12.744 1.00 70.44 79 ALA A N 1
ATOM 673 C CA . ALA A 1 79 ? 1.524 7.753 12.970 1.00 70.44 79 ALA A CA 1
ATOM 674 C C . ALA A 1 79 ? 2.477 8.630 13.791 1.00 70.44 79 ALA A C 1
ATOM 676 O O . ALA A 1 79 ? 3.170 9.521 13.280 1.00 70.44 79 ALA A O 1
ATOM 677 N N . THR A 1 80 ? 2.587 8.318 15.080 1.00 62.94 80 THR A N 1
ATOM 678 C CA . THR A 1 80 ? 3.516 8.984 15.999 1.00 62.94 80 THR A CA 1
ATOM 679 C C . THR A 1 80 ? 4.882 8.283 16.065 1.00 62.94 80 THR A C 1
ATOM 681 O O . THR A 1 80 ? 4.984 7.060 16.000 1.00 62.94 80 THR A O 1
ATOM 684 N N . ASN A 1 81 ? 5.957 9.064 16.248 1.00 53.41 81 ASN A N 1
ATOM 685 C CA . ASN A 1 81 ? 7.340 8.562 16.362 1.00 53.41 81 ASN A CA 1
ATOM 686 C C . ASN A 1 81 ? 7.578 7.648 17.580 1.00 53.41 81 ASN A C 1
ATOM 688 O O . ASN A 1 81 ? 8.584 6.950 17.639 1.00 53.41 81 ASN A O 1
ATOM 692 N N . SER A 1 82 ? 6.692 7.690 18.572 1.00 53.41 82 SER A N 1
ATOM 693 C CA . SER A 1 82 ? 6.856 7.045 19.877 1.00 53.41 82 SER A CA 1
ATOM 694 C C . SER A 1 82 ? 6.030 5.769 20.038 1.00 53.41 82 SER A C 1
ATOM 696 O O . SER A 1 82 ? 5.896 5.271 21.152 1.00 53.41 82 SER A O 1
ATOM 698 N N . GLY A 1 83 ? 5.455 5.243 18.951 1.00 48.78 83 GLY A N 1
ATOM 699 C CA . GLY A 1 83 ? 4.586 4.071 19.027 1.00 48.78 83 GLY A CA 1
ATOM 700 C C . GLY A 1 83 ? 3.308 4.322 19.829 1.00 48.78 83 GLY A C 1
ATOM 701 O O . GLY A 1 83 ? 2.698 3.360 20.293 1.00 48.78 83 GLY A O 1
ATOM 702 N N . LYS A 1 84 ? 2.883 5.589 20.010 1.00 51.91 84 LYS A N 1
ATOM 703 C CA . LYS A 1 84 ? 1.568 5.855 20.601 1.00 51.91 84 LYS A CA 1
ATOM 704 C C . LYS A 1 84 ? 0.523 5.249 19.678 1.00 51.91 84 LYS A C 1
ATOM 706 O O . LYS A 1 84 ? 0.465 5.553 18.487 1.00 51.91 84 LYS A O 1
ATOM 711 N N . THR A 1 85 ? -0.246 4.351 20.271 1.00 56.94 85 THR A N 1
ATOM 712 C CA . THR A 1 85 ? -1.346 3.609 19.678 1.00 56.94 85 THR A CA 1
ATOM 713 C C . THR A 1 85 ? -2.313 4.555 18.989 1.00 56.94 85 THR A C 1
ATOM 715 O O . THR A 1 85 ? -2.871 5.446 19.623 1.00 56.94 85 THR A O 1
ATOM 718 N N . HIS A 1 86 ? -2.515 4.327 17.696 1.00 70.88 86 HIS A N 1
ATOM 719 C CA . HIS A 1 86 ? -3.570 4.939 16.899 1.00 70.88 86 HIS A CA 1
ATOM 720 C C . HIS A 1 86 ? -4.906 4.721 17.627 1.00 70.88 86 HIS A C 1
ATOM 722 O O . HIS A 1 86 ? -5.360 3.580 17.739 1.00 70.88 86 HIS A O 1
ATOM 728 N N . ALA A 1 87 ? -5.488 5.790 18.184 1.00 74.25 87 ALA A N 1
ATOM 729 C CA . ALA A 1 87 ? -6.580 5.701 19.162 1.00 74.25 87 ALA A CA 1
ATOM 730 C C . ALA A 1 87 ? -7.784 4.920 18.610 1.00 74.25 87 ALA A C 1
ATOM 732 O O . ALA A 1 87 ? -8.300 4.016 19.265 1.00 74.25 87 ALA A O 1
ATOM 733 N N . THR A 1 88 ? -8.135 5.185 17.352 1.00 77.31 88 THR A N 1
ATOM 734 C CA . THR A 1 88 ? -9.148 4.446 16.586 1.00 77.31 88 THR A CA 1
ATOM 735 C C . THR A 1 88 ? -8.840 2.953 16.490 1.00 77.31 88 THR A C 1
ATOM 737 O O . THR A 1 88 ? -9.661 2.140 16.904 1.00 77.31 88 THR A O 1
ATOM 740 N N . LYS A 1 89 ? -7.628 2.565 16.061 1.00 77.50 89 LYS A N 1
ATOM 741 C CA . LYS A 1 89 ? -7.230 1.146 15.962 1.00 77.50 89 LYS A CA 1
ATOM 742 C C . LYS A 1 89 ? -7.213 0.451 17.323 1.00 77.50 89 LYS A C 1
ATOM 744 O O . LYS A 1 89 ? -7.544 -0.727 17.413 1.00 77.50 89 LYS A O 1
ATOM 749 N N . ALA A 1 90 ? -6.824 1.157 18.384 1.00 79.44 90 ALA A N 1
ATOM 750 C CA . ALA A 1 90 ? -6.853 0.610 19.738 1.00 79.44 90 ALA A CA 1
ATOM 751 C C . ALA A 1 90 ? -8.288 0.267 20.161 1.00 79.44 90 ALA A C 1
ATOM 753 O O . ALA A 1 90 ? -8.531 -0.829 20.667 1.00 79.44 90 ALA A O 1
ATOM 754 N N . LYS A 1 91 ? -9.244 1.158 19.879 1.00 82.31 91 LYS A N 1
ATOM 755 C CA . LYS A 1 91 ? -10.665 0.916 20.149 1.00 82.31 91 LYS A CA 1
ATOM 756 C C . LYS A 1 91 ? -11.269 -0.156 19.251 1.00 82.31 91 LYS A C 1
ATOM 758 O O . LYS A 1 91 ? -11.991 -1.008 19.751 1.00 82.31 91 LYS A O 1
ATOM 763 N N . GLU A 1 92 ? -10.931 -0.182 17.965 1.00 84.06 92 GLU A N 1
ATOM 764 C CA . GLU A 1 92 ? -11.348 -1.259 17.058 1.00 84.06 92 GLU A CA 1
ATOM 765 C C . GLU A 1 92 ? -10.872 -2.628 17.548 1.00 84.06 92 GLU A C 1
ATOM 767 O O . GLU A 1 92 ? -11.649 -3.579 17.561 1.00 84.06 92 GLU A O 1
ATOM 772 N N . ASN A 1 93 ? -9.615 -2.729 17.991 1.00 83.25 93 ASN A N 1
ATOM 773 C CA . ASN A 1 93 ? -9.081 -3.968 18.549 1.00 83.25 93 ASN A CA 1
ATOM 774 C C . ASN A 1 93 ? -9.811 -4.355 19.841 1.00 83.25 93 ASN A C 1
ATOM 776 O O . ASN A 1 93 ? -10.174 -5.515 20.000 1.00 83.25 93 ASN A O 1
ATOM 780 N N . GLN A 1 94 ? -10.084 -3.397 20.731 1.00 86.69 94 GLN A N 1
ATOM 781 C CA . GLN A 1 94 ? -10.865 -3.650 21.943 1.00 86.69 94 GLN A CA 1
ATOM 782 C C . GLN A 1 94 ? -12.274 -4.171 21.615 1.00 86.69 94 GLN A C 1
ATOM 784 O O . GLN A 1 94 ? -12.711 -5.165 22.190 1.00 86.69 94 GLN A O 1
ATOM 789 N N . MET A 1 95 ? -12.971 -3.537 20.672 1.00 87.31 95 MET A N 1
ATOM 790 C CA . MET A 1 95 ? -14.299 -3.964 20.221 1.00 87.31 95 MET A CA 1
ATOM 791 C C . MET A 1 95 ? -14.257 -5.355 19.573 1.00 87.31 95 MET A C 1
ATOM 793 O O . MET A 1 95 ? -15.156 -6.165 19.787 1.00 87.31 95 MET A O 1
ATOM 797 N N . LEU A 1 96 ? -13.210 -5.664 18.804 1.00 86.94 96 LEU A N 1
ATOM 798 C CA . LEU A 1 96 ? -13.034 -6.979 18.187 1.00 86.94 96 LEU A CA 1
ATOM 799 C C . LEU A 1 96 ? -12.848 -8.080 19.240 1.00 86.94 96 LEU A C 1
ATOM 801 O O . LEU A 1 96 ? -13.444 -9.149 19.116 1.00 86.94 96 LEU A O 1
ATOM 805 N N . GLU A 1 97 ? -12.051 -7.815 20.276 1.00 86.75 97 GLU A N 1
ATOM 806 C CA . GLU A 1 97 ? -11.858 -8.741 21.395 1.00 86.75 97 GLU A CA 1
ATOM 807 C C . GLU A 1 97 ? -13.171 -8.973 22.152 1.00 86.75 97 GLU A C 1
ATOM 809 O O . GLU A 1 97 ? -13.524 -10.122 22.402 1.00 86.75 97 GLU A O 1
ATOM 814 N N . GLN A 1 98 ? -13.960 -7.921 22.397 1.00 89.62 98 GLN A N 1
ATOM 815 C CA . GLN A 1 98 ? -15.293 -8.045 23.002 1.00 89.62 98 GLN A CA 1
ATOM 816 C C . GLN A 1 98 ? -16.231 -8.925 22.166 1.00 89.62 98 GLN A C 1
ATOM 818 O O . GLN A 1 98 ? -16.919 -9.787 22.703 1.00 89.62 98 GLN A O 1
ATOM 823 N N . LEU A 1 99 ? -16.247 -8.760 20.840 1.00 88.81 99 LEU A N 1
ATOM 824 C CA . LEU A 1 99 ? -17.058 -9.608 19.958 1.00 88.81 99 LEU A CA 1
ATOM 825 C C . LEU A 1 99 ? -16.578 -11.064 19.951 1.00 88.81 99 LEU A C 1
ATOM 827 O O . LEU A 1 99 ? -17.395 -11.976 19.812 1.00 88.81 99 LEU A O 1
ATOM 831 N N . ARG A 1 100 ? -15.269 -11.293 20.116 1.00 86.44 100 ARG A N 1
ATOM 832 C CA . ARG A 1 100 ? -14.710 -12.642 20.265 1.00 86.44 100 ARG A CA 1
ATOM 833 C C . ARG A 1 100 ? -15.145 -13.277 21.584 1.00 86.44 100 ARG A C 1
ATOM 835 O O . ARG A 1 100 ? -15.516 -14.443 21.589 1.00 86.44 100 ARG A O 1
ATOM 842 N N . GLU A 1 101 ? -15.116 -12.525 22.680 1.00 90.94 101 GLU A N 1
ATOM 843 C CA . GLU A 1 101 ? -15.572 -12.988 23.999 1.00 90.94 101 GLU A CA 1
ATOM 844 C C . GLU A 1 101 ? -17.075 -13.293 24.027 1.00 90.94 101 GLU A C 1
ATOM 846 O O . GLU A 1 101 ? -17.500 -14.220 24.712 1.00 90.94 101 GLU A O 1
ATOM 851 N N . LEU A 1 102 ? -17.872 -12.559 23.246 1.00 91.19 102 LEU A N 1
ATOM 852 C CA . LEU A 1 102 ? -19.316 -12.762 23.115 1.00 91.19 102 LEU A CA 1
ATOM 853 C C . LEU A 1 102 ? -19.712 -13.949 22.222 1.00 91.19 102 LEU A C 1
ATOM 855 O O . LEU A 1 102 ? -20.900 -14.224 22.100 1.00 91.19 102 LEU A O 1
ATOM 859 N N . GLY A 1 103 ? -18.761 -14.645 21.596 1.00 88.44 103 GLY A N 1
ATOM 860 C CA . GLY A 1 103 ? -19.066 -15.823 20.779 1.00 88.44 103 GLY A CA 1
ATOM 861 C C . GLY A 1 103 ? -19.713 -15.510 19.423 1.00 88.44 103 GLY A C 1
ATOM 862 O O . GLY A 1 103 ? -20.363 -16.359 18.815 1.00 88.44 103 GLY A O 1
ATOM 863 N N . VAL A 1 104 ? -19.547 -14.285 18.908 1.00 86.88 104 VAL A N 1
ATOM 864 C CA . VAL A 1 104 ? -20.220 -13.832 17.672 1.00 86.88 104 VAL A CA 1
ATOM 865 C C . VAL A 1 104 ? -19.854 -14.696 16.461 1.00 86.88 104 VAL A C 1
ATOM 867 O O . VAL A 1 104 ? -20.630 -14.830 15.518 1.00 86.88 104 VAL A O 1
ATOM 870 N N . LYS A 1 105 ? -18.668 -15.303 16.449 1.00 78.06 105 LYS A N 1
ATOM 871 C CA . LYS A 1 105 ? -18.256 -16.175 15.345 1.00 78.06 105 LYS A CA 1
ATOM 872 C C . LYS A 1 105 ? -19.000 -17.510 15.379 1.00 78.06 105 LYS A C 1
ATOM 874 O O . LYS A 1 105 ? -19.332 -18.055 14.329 1.00 78.06 105 LYS A O 1
ATOM 879 N N . GLU A 1 106 ? -19.227 -18.027 16.576 1.00 86.00 106 GLU A N 1
ATOM 880 C CA . GLU A 1 106 ? -19.935 -19.268 16.850 1.00 86.00 106 GLU A CA 1
ATOM 881 C C . GLU A 1 106 ? -21.427 -19.113 16.525 1.00 86.00 106 GLU A C 1
ATOM 883 O O . GLU A 1 106 ? -22.007 -19.996 15.893 1.00 86.00 106 GLU A O 1
ATOM 888 N N . ASP A 1 107 ? -22.008 -17.955 16.852 1.00 89.56 107 ASP A N 1
ATOM 889 C CA . ASP A 1 107 ? -23.404 -17.616 16.548 1.00 89.56 107 ASP A CA 1
ATOM 890 C C . ASP A 1 107 ? -23.656 -17.395 15.046 1.00 89.56 107 ASP A C 1
ATOM 892 O O . ASP A 1 107 ? -24.746 -17.666 14.535 1.00 89.56 107 ASP A O 1
ATOM 896 N N . PHE A 1 108 ? -22.642 -16.928 14.311 1.00 86.88 108 PHE A N 1
ATOM 897 C CA . PHE A 1 108 ? -22.733 -16.634 12.881 1.00 86.88 108 PHE A CA 1
ATOM 898 C C . PHE A 1 108 ? -21.660 -17.397 12.083 1.00 86.88 108 PHE A C 1
ATOM 900 O O . PHE A 1 108 ? -20.694 -16.800 11.602 1.00 86.88 108 PHE A O 1
ATOM 907 N N . PRO A 1 109 ? -21.834 -18.710 11.838 1.00 83.31 109 PRO A N 1
ATOM 908 C CA . PRO A 1 109 ? -20.816 -19.546 11.190 1.00 83.31 109 PRO A CA 1
ATOM 909 C C . PRO A 1 109 ? -20.498 -19.137 9.740 1.00 83.31 109 PRO A C 1
ATOM 911 O O . PRO A 1 109 ? -19.417 -19.429 9.234 1.00 83.31 109 PRO A O 1
ATOM 914 N N . ASN A 1 110 ? -21.415 -18.424 9.076 1.00 88.12 110 ASN A N 1
ATOM 915 C CA . ASN A 1 110 ? -21.231 -17.889 7.720 1.00 88.12 110 ASN A CA 1
ATOM 916 C C . ASN A 1 110 ? -20.662 -16.455 7.698 1.00 88.12 110 ASN A C 1
ATOM 918 O O . ASN A 1 110 ? -20.597 -15.830 6.635 1.00 88.12 110 ASN A O 1
ATOM 922 N N . LEU A 1 111 ? -20.282 -15.902 8.853 1.00 81.19 111 LEU A N 1
ATOM 923 C CA . LEU A 1 111 ? -19.752 -14.548 8.970 1.00 81.19 111 LEU A CA 1
ATOM 924 C C . LEU A 1 111 ? -18.391 -14.440 8.275 1.00 81.19 111 LEU A C 1
ATOM 926 O O . LEU A 1 111 ? -17.379 -14.960 8.744 1.00 81.19 111 LEU A O 1
ATOM 930 N N . LYS A 1 112 ? -18.362 -13.724 7.148 1.00 75.62 112 LYS A N 1
ATOM 931 C CA . LYS A 1 112 ? -17.133 -13.509 6.370 1.00 75.62 112 LYS A CA 1
ATOM 932 C C . LYS A 1 112 ? -16.248 -12.411 6.961 1.00 75.62 112 LYS A C 1
ATOM 934 O O . LYS A 1 112 ? -15.025 -12.551 6.977 1.00 75.62 112 LYS A O 1
ATOM 939 N N . GLN A 1 113 ? -16.854 -11.327 7.449 1.00 73.88 113 GLN A N 1
ATOM 940 C CA . GLN A 1 113 ? -16.135 -10.157 7.954 1.00 73.88 113 GLN A CA 1
ATOM 941 C C . GLN A 1 113 ? -16.934 -9.382 9.003 1.00 73.88 113 GLN A C 1
ATOM 943 O O . GLN A 1 113 ? -18.162 -9.372 8.969 1.00 73.88 113 GLN A O 1
ATOM 948 N N . ILE A 1 114 ? -16.212 -8.692 9.886 1.00 79.44 114 ILE A N 1
ATOM 949 C CA . ILE A 1 114 ? -16.749 -7.699 10.818 1.00 79.44 114 ILE A CA 1
ATOM 950 C C . ILE A 1 114 ? -16.023 -6.390 10.520 1.00 79.44 114 ILE A C 1
ATOM 952 O O . ILE A 1 114 ? -14.792 -6.352 10.552 1.00 79.44 114 ILE A O 1
ATOM 956 N N . LEU A 1 115 ? -16.784 -5.341 10.217 1.00 77.75 115 LEU A N 1
ATOM 957 C CA . LEU A 1 115 ? -16.272 -3.985 10.050 1.00 77.75 115 LEU A CA 1
ATOM 958 C C . LEU A 1 115 ? -16.628 -3.194 11.306 1.00 77.75 115 LEU A C 1
ATOM 960 O O . LEU A 1 115 ? -17.795 -3.138 11.691 1.00 77.75 115 LEU A O 1
ATOM 964 N N . LEU A 1 116 ? -15.616 -2.627 11.954 1.00 80.12 116 LEU A N 1
ATOM 965 C CA . LEU A 1 116 ? -15.764 -1.834 13.169 1.00 80.12 116 LEU A CA 1
ATOM 966 C C . LEU A 1 116 ? -15.279 -0.425 12.879 1.00 80.12 116 LEU A C 1
ATOM 968 O O . LEU A 1 116 ? -14.257 -0.250 12.224 1.00 80.12 116 LEU A O 1
ATOM 972 N N . LEU A 1 117 ? -16.017 0.557 13.381 1.00 76.12 117 LEU A N 1
ATOM 973 C CA . LEU A 1 117 ? -15.613 1.954 13.376 1.00 76.12 117 LEU A CA 1
ATOM 974 C C . LEU A 1 117 ? -15.399 2.359 14.830 1.00 76.12 117 LEU A C 1
ATOM 976 O O . LEU A 1 117 ? -16.359 2.539 15.580 1.00 76.12 117 LEU A O 1
ATOM 980 N N . GLY A 1 118 ? -14.136 2.440 15.244 1.00 72.19 118 GLY A N 1
ATOM 981 C CA . GLY A 1 118 ? -13.791 2.913 16.579 1.00 72.19 118 GLY A CA 1
ATOM 982 C C . GLY A 1 118 ? -13.960 4.428 16.660 1.00 72.19 118 GLY A C 1
ATOM 983 O O . GLY A 1 118 ? -13.233 5.160 16.001 1.00 72.19 118 GLY A O 1
ATOM 984 N N . ASN A 1 119 ? -14.880 4.928 17.485 1.00 78.44 119 ASN A N 1
ATOM 985 C CA . ASN A 1 119 ? -14.903 6.358 17.797 1.00 78.44 119 ASN A CA 1
ATOM 986 C C . ASN A 1 119 ? -13.723 6.673 18.720 1.00 78.44 119 ASN A C 1
ATOM 988 O O . ASN A 1 119 ? -13.736 6.208 19.852 1.00 78.44 119 ASN A O 1
ATOM 992 N N . SER A 1 120 ? -12.732 7.448 18.281 1.00 75.38 120 SER A N 1
ATOM 993 C CA . SER A 1 120 ? -11.532 7.795 19.061 1.00 75.38 120 SER A CA 1
ATOM 994 C C . SER A 1 120 ? -11.812 8.636 20.320 1.00 75.38 120 SER A C 1
ATOM 996 O O . SER A 1 120 ? -10.977 8.644 21.222 1.00 75.38 120 SER A O 1
ATOM 998 N N . ASP A 1 121 ? -12.994 9.258 20.433 1.00 81.12 121 ASP A N 1
ATOM 999 C CA . ASP A 1 121 ? -13.353 10.328 21.390 1.00 81.12 121 ASP A CA 1
ATOM 1000 C C . ASP A 1 121 ? -12.454 11.580 21.307 1.00 81.12 121 ASP A C 1
ATOM 1002 O O . ASP A 1 121 ? -12.521 12.456 22.171 1.00 81.12 121 ASP A O 1
ATOM 1006 N N . LEU A 1 122 ? -11.607 11.682 20.279 1.00 79.19 122 LEU A N 1
ATOM 1007 C CA . LEU A 1 122 ? -10.765 12.849 20.039 1.00 79.19 122 LEU A CA 1
ATOM 1008 C C . LEU A 1 122 ? -11.550 13.939 19.299 1.00 79.19 122 LEU A C 1
ATOM 1010 O O . LEU A 1 122 ? -12.535 13.674 18.610 1.00 79.19 122 LEU A O 1
ATOM 1014 N N . THR A 1 123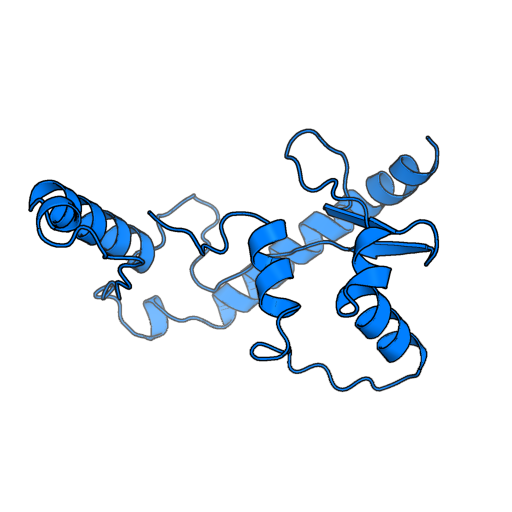 ? -11.101 15.189 19.435 1.00 82.50 123 THR A N 1
ATOM 1015 C CA . THR A 1 123 ? -11.598 16.269 18.573 1.00 82.50 123 THR A CA 1
ATOM 1016 C C . THR A 1 123 ? -11.141 16.037 17.133 1.00 82.50 123 THR A C 1
ATOM 1018 O O . THR A 1 123 ? -10.126 15.380 16.909 1.00 82.50 123 THR A O 1
ATOM 1021 N N . THR A 1 124 ? -11.838 16.609 16.147 1.00 79.19 124 THR A N 1
ATOM 1022 C CA . THR A 1 124 ? -11.444 16.472 14.735 1.00 79.19 124 THR A CA 1
ATOM 1023 C C . THR A 1 124 ? -10.002 16.905 14.490 1.00 79.19 124 THR A C 1
ATOM 1025 O O . THR A 1 124 ? -9.302 16.215 13.771 1.00 79.19 124 THR A O 1
ATOM 1028 N N . ASP A 1 125 ? -9.527 17.991 15.103 1.00 78.25 125 ASP A N 1
ATOM 1029 C CA . ASP A 1 125 ? -8.154 18.482 14.889 1.00 78.25 125 ASP A CA 1
ATOM 1030 C C . ASP A 1 125 ? -7.088 17.588 15.555 1.00 78.25 125 ASP A C 1
ATOM 1032 O O . ASP A 1 125 ? -5.911 17.576 15.158 1.00 78.25 125 ASP A O 1
ATOM 1036 N N . ASP A 1 126 ? -7.499 16.832 16.577 1.00 75.38 126 ASP A N 1
ATOM 1037 C CA . ASP A 1 126 ? -6.667 15.849 17.262 1.00 75.38 126 ASP A CA 1
ATOM 1038 C C . ASP A 1 126 ? -6.669 14.486 16.562 1.00 75.38 126 ASP A C 1
ATOM 1040 O O . ASP A 1 126 ? -5.636 13.807 16.571 1.00 75.38 126 ASP A O 1
ATOM 1044 N N . ASP A 1 127 ? -7.787 14.105 15.943 1.00 73.50 127 ASP A N 1
ATOM 1045 C CA . ASP A 1 127 ? -7.959 12.849 15.204 1.00 73.50 127 ASP A CA 1
ATOM 1046 C C . ASP A 1 127 ? -7.592 12.968 13.719 1.00 73.50 127 ASP A C 1
ATOM 1048 O O . ASP A 1 127 ? -7.229 11.983 13.081 1.00 73.50 127 ASP A O 1
ATOM 1052 N N . HIS A 1 128 ? -7.614 14.180 13.168 1.00 81.56 128 HIS A N 1
ATOM 1053 C CA . HIS A 1 128 ? -7.284 14.456 11.780 1.00 81.56 128 HIS A CA 1
ATOM 1054 C C . HIS A 1 128 ? -6.424 15.700 11.645 1.00 81.56 128 HIS A C 1
ATOM 1056 O O . HIS A 1 128 ? -6.816 16.811 11.999 1.00 81.56 128 HIS A O 1
ATOM 1062 N N . ASN A 1 129 ? -5.216 15.526 11.112 1.00 86.06 129 ASN A N 1
ATOM 1063 C CA . ASN A 1 129 ? -4.258 16.620 11.069 1.00 86.06 129 ASN A CA 1
ATOM 1064 C C . ASN A 1 129 ? -3.355 16.567 9.838 1.00 86.06 129 ASN A C 1
ATOM 1066 O O . ASN A 1 129 ? -2.418 15.773 9.746 1.00 86.06 129 ASN A O 1
ATOM 1070 N N . PHE A 1 130 ? -3.580 17.503 8.915 1.00 87.50 130 PHE A N 1
ATOM 1071 C CA . PHE A 1 130 ? -2.807 17.587 7.679 1.00 87.50 130 PHE A CA 1
ATOM 1072 C C . PHE A 1 130 ? -1.309 17.841 7.909 1.00 87.50 130 PHE A C 1
ATOM 1074 O O . PHE A 1 130 ? -0.477 17.320 7.168 1.00 87.50 130 PHE A O 1
ATOM 1081 N N . ALA A 1 131 ? -0.935 18.609 8.938 1.00 87.75 131 ALA A N 1
ATOM 1082 C CA . ALA A 1 131 ? 0.478 18.825 9.241 1.00 87.75 131 ALA A CA 1
ATOM 1083 C C . ALA A 1 131 ? 1.144 17.510 9.675 1.00 87.75 131 ALA A C 1
ATOM 1085 O O . ALA A 1 131 ? 2.203 17.170 9.152 1.00 87.75 131 ALA A O 1
ATOM 1086 N N . ARG A 1 132 ? 0.482 16.718 10.534 1.00 86.12 132 ARG A N 1
ATOM 1087 C CA . ARG A 1 132 ? 0.967 15.381 10.925 1.00 86.12 132 ARG A CA 1
ATOM 1088 C C . ARG A 1 132 ? 1.052 14.435 9.729 1.00 86.12 132 ARG A C 1
ATOM 1090 O O . ARG A 1 132 ? 2.066 13.756 9.584 1.00 86.12 132 ARG A O 1
ATOM 1097 N N . TYR A 1 133 ? 0.040 14.436 8.858 1.00 88.25 133 TYR A N 1
ATOM 1098 C CA . TYR A 1 133 ? 0.048 13.668 7.610 1.00 88.25 133 TYR A CA 1
ATOM 1099 C C . TYR A 1 133 ? 1.270 14.001 6.752 1.00 88.25 133 TYR A C 1
ATOM 1101 O O . TYR A 1 133 ? 2.044 13.117 6.390 1.00 88.25 133 TYR A O 1
ATOM 1109 N N . ARG A 1 134 ? 1.468 15.290 6.453 1.00 90.44 134 ARG A 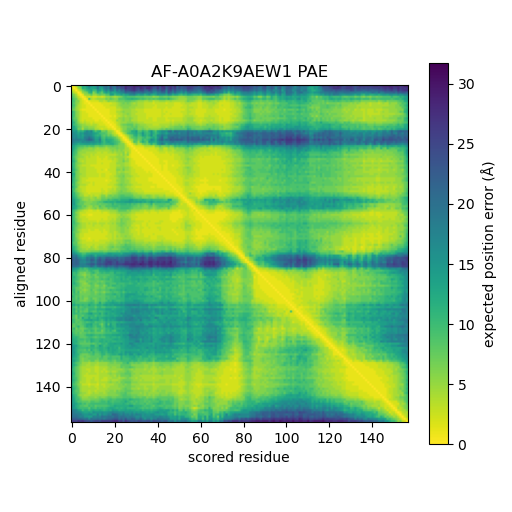N 1
ATOM 1110 C CA . ARG A 1 134 ? 2.569 15.786 5.620 1.00 90.44 134 ARG A CA 1
ATOM 1111 C C . ARG A 1 134 ? 3.924 15.433 6.225 1.00 90.44 134 ARG A C 1
ATOM 1113 O O . ARG A 1 134 ? 4.823 14.996 5.509 1.00 90.44 134 ARG A O 1
ATOM 1120 N N . ASP A 1 135 ? 4.076 15.622 7.530 1.00 89.69 135 ASP A N 1
ATOM 1121 C CA . ASP A 1 135 ? 5.332 15.354 8.222 1.00 89.69 135 ASP A CA 1
ATOM 1122 C C . ASP A 1 135 ? 5.634 13.843 8.250 1.00 89.69 135 ASP A C 1
ATOM 1124 O O . ASP A 1 135 ? 6.781 13.436 8.041 1.00 89.69 135 ASP A O 1
ATOM 1128 N N . ASN A 1 136 ? 4.612 12.993 8.426 1.00 88.69 136 ASN A N 1
ATOM 1129 C CA . ASN A 1 136 ? 4.749 11.541 8.297 1.00 88.69 136 ASN A CA 1
ATOM 1130 C C . ASN A 1 136 ? 5.095 11.122 6.862 1.00 88.69 136 ASN A C 1
ATOM 1132 O O . ASN A 1 136 ? 6.03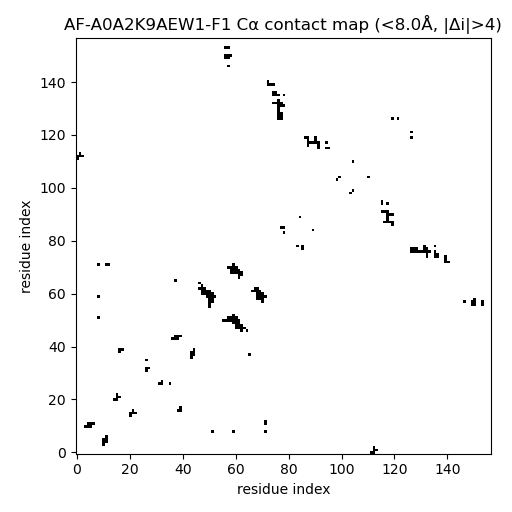7 10.357 6.665 1.00 88.69 136 ASN A O 1
ATOM 1136 N N . PHE A 1 137 ? 4.392 11.658 5.864 1.00 90.56 137 PHE A N 1
ATOM 1137 C CA . PHE A 1 137 ? 4.682 11.428 4.451 1.00 90.56 137 PHE A CA 1
ATOM 1138 C C . PHE A 1 137 ? 6.149 11.735 4.131 1.00 90.56 137 PHE A C 1
ATOM 1140 O O . PHE A 1 137 ? 6.873 10.868 3.639 1.00 90.56 137 PHE A O 1
ATOM 1147 N N . ALA A 1 138 ? 6.625 12.929 4.497 1.00 91.56 138 ALA A N 1
ATOM 1148 C CA . ALA A 1 138 ? 8.010 13.330 4.276 1.00 91.56 138 ALA A CA 1
ATOM 1149 C C . ALA A 1 138 ? 8.991 12.380 4.977 1.00 91.56 138 ALA A C 1
ATOM 1151 O O . ALA A 1 138 ? 9.986 11.961 4.387 1.00 91.56 138 ALA A O 1
ATOM 1152 N N . ARG A 1 139 ? 8.700 11.988 6.222 1.00 89.19 139 ARG A N 1
ATOM 1153 C CA . ARG A 1 139 ? 9.518 11.035 6.983 1.00 89.19 139 ARG A CA 1
ATOM 1154 C C . ARG A 1 139 ? 9.615 9.674 6.294 1.00 89.19 139 ARG A C 1
ATOM 1156 O O . ARG A 1 139 ? 10.717 9.132 6.211 1.00 89.19 139 ARG A O 1
ATOM 1163 N N . VAL A 1 140 ? 8.494 9.118 5.830 1.00 89.25 140 VAL A N 1
ATOM 1164 C CA . VAL A 1 140 ? 8.454 7.825 5.132 1.00 89.25 140 VAL A CA 1
ATOM 1165 C C . VAL A 1 140 ? 9.248 7.924 3.834 1.00 89.25 140 VAL A C 1
ATOM 1167 O O . VAL A 1 140 ? 10.228 7.201 3.675 1.00 89.25 140 VAL A O 1
ATOM 1170 N N . VAL A 1 141 ? 8.937 8.887 2.969 1.00 89.69 141 VAL A N 1
ATOM 1171 C CA . VAL A 1 141 ? 9.626 9.048 1.678 1.00 89.69 141 VAL A CA 1
ATOM 1172 C C . VAL A 1 141 ? 11.134 9.247 1.862 1.00 89.69 141 VAL A C 1
ATOM 1174 O O . VAL A 1 141 ? 11.930 8.565 1.220 1.00 89.69 141 VAL A O 1
ATOM 1177 N N . LEU A 1 142 ? 11.559 10.111 2.791 1.00 90.38 142 LEU A N 1
ATOM 1178 C CA . LEU A 1 142 ? 12.985 10.343 3.055 1.00 90.38 142 LEU A CA 1
ATOM 1179 C C . LEU A 1 142 ? 13.692 9.107 3.626 1.00 90.38 142 LEU A C 1
ATOM 1181 O O . LEU A 1 142 ? 14.886 8.919 3.385 1.00 90.38 142 LEU A O 1
ATOM 1185 N N . LYS A 1 143 ? 12.989 8.253 4.377 1.00 87.25 143 LYS A N 1
ATOM 1186 C CA . LYS A 1 143 ? 13.537 6.977 4.857 1.00 87.25 143 LYS A CA 1
ATOM 1187 C C . LYS A 1 143 ? 13.832 6.029 3.693 1.00 87.25 143 LYS A C 1
ATOM 1189 O O . LYS A 1 143 ? 14.885 5.398 3.718 1.00 87.25 143 LYS A O 1
ATOM 1194 N N . HIS A 1 144 ? 12.950 5.944 2.697 1.00 86.00 144 HIS A N 1
ATOM 1195 C CA . HIS A 1 144 ? 13.186 5.132 1.496 1.00 86.00 144 HIS A CA 1
ATOM 119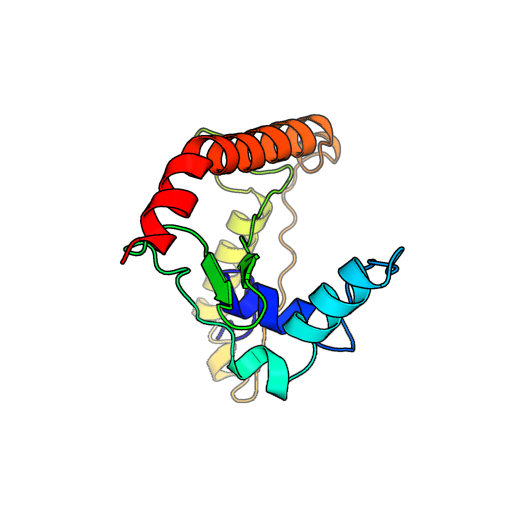6 C C . HIS A 1 144 ? 14.258 5.763 0.595 1.00 86.00 144 HIS A C 1
ATOM 1198 O O . HIS A 1 144 ? 15.169 5.068 0.156 1.00 86.00 144 HIS A O 1
ATOM 1204 N N . ALA A 1 145 ? 14.260 7.090 0.432 1.00 86.56 145 ALA A N 1
ATOM 1205 C CA . ALA A 1 145 ? 15.282 7.800 -0.344 1.00 86.56 145 ALA A CA 1
ATOM 1206 C C . ALA A 1 145 ? 16.713 7.552 0.174 1.00 86.56 145 ALA A C 1
ATOM 1208 O O . ALA A 1 145 ? 17.645 7.389 -0.607 1.00 86.56 145 ALA A O 1
ATOM 1209 N N . LYS A 1 146 ? 16.902 7.449 1.497 1.00 86.31 146 LYS A N 1
ATOM 1210 C CA . LYS A 1 146 ? 18.208 7.109 2.098 1.00 86.31 146 LYS A CA 1
ATOM 1211 C C . LYS A 1 146 ? 18.691 5.695 1.782 1.00 86.31 146 LYS A C 1
ATOM 1213 O O . LYS A 1 146 ? 19.868 5.410 1.964 1.00 86.31 146 LYS A O 1
ATOM 1218 N N . LYS A 1 147 ? 17.795 4.805 1.360 1.00 83.19 147 LYS A N 1
ATOM 1219 C CA . LYS A 1 147 ? 18.120 3.422 1.018 1.00 83.19 147 LYS A CA 1
ATOM 1220 C C . LYS A 1 147 ? 18.417 3.233 -0.464 1.00 83.19 147 LYS A C 1
ATOM 1222 O O . LYS A 1 147 ? 18.733 2.113 -0.827 1.00 83.19 147 LYS A O 1
ATOM 1227 N N . VAL A 1 148 ? 18.359 4.277 -1.300 1.00 80.56 148 VAL A N 1
ATOM 1228 C CA . VAL A 1 148 ? 18.555 4.193 -2.765 1.00 80.56 148 VAL A CA 1
ATOM 1229 C C . VAL A 1 148 ? 19.802 3.389 -3.157 1.00 80.56 148 VAL A C 1
ATOM 1231 O O . VAL A 1 148 ? 19.735 2.576 -4.071 1.00 80.56 148 VAL A O 1
ATOM 1234 N N . GLU A 1 149 ? 20.910 3.526 -2.427 1.00 79.44 149 GLU A N 1
ATOM 1235 C CA . GLU A 1 149 ? 22.127 2.735 -2.674 1.00 79.44 149 GLU A CA 1
ATOM 1236 C C . GLU A 1 149 ? 21.902 1.216 -2.549 1.00 79.44 149 GLU A C 1
ATOM 1238 O O . GLU A 1 149 ? 22.478 0.440 -3.306 1.00 79.44 149 GLU A O 1
ATOM 1243 N N . GLN A 1 150 ? 21.019 0.778 -1.648 1.00 80.00 150 GLN A N 1
ATOM 1244 C CA . GLN A 1 150 ? 20.655 -0.634 -1.476 1.00 80.00 150 GLN A CA 1
ATOM 1245 C C . GLN A 1 150 ? 19.876 -1.171 -2.683 1.00 80.00 150 GLN A C 1
ATOM 1247 O O . GLN A 1 150 ? 20.108 -2.308 -3.079 1.00 80.00 150 GLN A O 1
ATOM 1252 N N . TYR A 1 151 ? 19.033 -0.344 -3.315 1.00 73.12 151 TYR A N 1
ATOM 1253 C CA . TYR A 1 151 ? 18.326 -0.714 -4.551 1.00 73.12 151 TYR A CA 1
ATOM 1254 C C . TYR A 1 151 ? 19.305 -0.919 -5.715 1.00 73.12 151 TYR A C 1
ATOM 1256 O O . TYR A 1 151 ? 19.087 -1.770 -6.572 1.00 73.12 151 TYR A O 1
ATOM 1264 N N . ILE A 1 152 ? 20.404 -0.155 -5.746 1.00 69.94 152 ILE A N 1
ATOM 1265 C CA . ILE A 1 152 ? 21.450 -0.293 -6.770 1.00 69.94 152 ILE A CA 1
ATOM 1266 C C . ILE A 1 152 ? 22.238 -1.593 -6.560 1.00 69.94 152 ILE A C 1
ATOM 1268 O O . ILE A 1 152 ? 22.525 -2.300 -7.525 1.00 69.94 152 ILE A O 1
ATOM 1272 N N . LEU A 1 153 ? 22.569 -1.925 -5.309 1.00 66.31 153 LEU A N 1
ATOM 1273 C CA . LEU A 1 153 ? 23.302 -3.148 -4.965 1.00 66.31 153 LEU A CA 1
ATOM 1274 C C . LEU A 1 153 ? 22.476 -4.420 -5.204 1.00 66.31 153 LEU A C 1
ATOM 1276 O O . LEU A 1 153 ? 23.032 -5.421 -5.648 1.00 66.31 153 LEU A O 1
ATOM 1280 N N . ALA A 1 154 ? 21.160 -4.377 -4.975 1.00 61.12 154 ALA A N 1
ATOM 1281 C CA . ALA A 1 154 ? 20.261 -5.506 -5.224 1.00 61.12 154 ALA A CA 1
ATOM 1282 C C . ALA A 1 154 ? 20.226 -5.953 -6.702 1.00 61.12 154 ALA A C 1
ATOM 1284 O O . ALA A 1 154 ? 19.914 -7.106 -6.974 1.00 61.12 154 ALA A O 1
ATOM 1285 N N . ARG A 1 155 ? 20.602 -5.083 -7.654 1.00 58.66 155 ARG A N 1
ATOM 1286 C CA . ARG A 1 155 ? 20.708 -5.407 -9.092 1.00 58.66 155 ARG A CA 1
ATOM 1287 C C . ARG A 1 155 ? 22.014 -6.102 -9.509 1.00 58.66 155 ARG A C 1
ATOM 1289 O O . ARG A 1 155 ? 22.164 -6.427 -10.683 1.00 58.66 155 ARG A O 1
ATOM 1296 N N . GLN A 1 156 ? 22.988 -6.261 -8.610 1.00 51.84 156 GLN A N 1
ATOM 1297 C CA . GLN A 1 156 ? 24.314 -6.815 -8.941 1.00 51.84 156 GLN A CA 1
ATOM 1298 C C . GLN A 1 156 ? 24.480 -8.306 -8.596 1.00 51.84 156 GLN A C 1
ATOM 1300 O O . GLN A 1 156 ? 25.568 -8.849 -8.801 1.00 51.84 156 GLN A O 1
ATOM 1305 N N . CYS A 1 157 ? 23.427 -8.956 -8.098 1.00 41.16 157 CYS A N 1
ATOM 1306 C CA . CYS A 1 157 ? 23.369 -10.389 -7.796 1.00 41.16 157 CYS A CA 1
ATOM 1307 C C . CYS A 1 157 ? 22.421 -11.096 -8.769 1.00 41.16 157 CYS A C 1
ATOM 1309 O O . CYS A 1 157 ? 22.721 -12.261 -9.112 1.00 41.16 157 CYS A O 1
#